Protein AF-A0A0W8F2H9-F1 (afdb_monomer)

Sequence (149 aa):
MCRDEVGSCIVLQNNLPIGIVTEEDINCKVVAKDRKPGEVLVKEVMSTPLITVRSDKTVRDAAHMMIRNRVRRLPVVDEENKVIGIVTVRDILTVSTEINELMNDLIEINRLEEVDVGLCNRCGQMSDDLRRLDNVMICPTCREEELLQ

Solvent-accessible surface area (backbone atoms only — not comparable to full-atom values): 8972 Å² total; per-residue (Å²): 79,81,92,74,72,37,70,59,48,78,38,66,56,96,90,38,75,48,21,37,40,36,59,64,33,47,47,66,64,25,57,74,62,75,46,60,72,93,79,57,58,64,86,80,49,34,49,68,77,56,67,68,41,57,72,90,58,52,72,67,55,51,50,52,50,23,60,77,69,74,43,64,60,34,40,25,18,51,97,86,65,46,78,78,48,71,48,40,54,69,60,51,53,75,75,32,74,81,54,38,74,78,42,45,80,76,48,55,88,72,54,68,68,70,62,40,72,46,62,16,75,80,82,64,46,79,34,77,52,19,36,76,53,101,90,40,41,35,28,64,73,65,52,57,61,62,79,78,1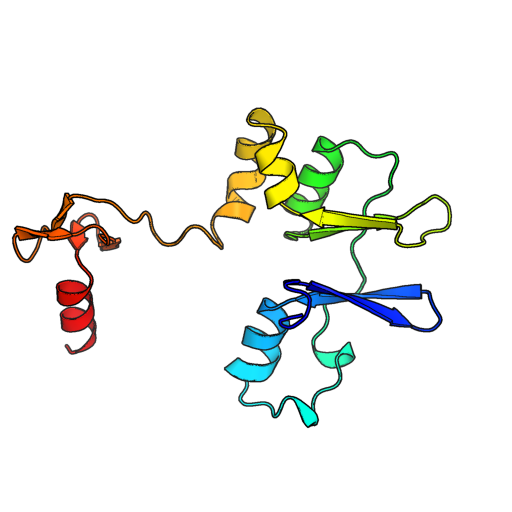13

Structure (mmCIF, N/CA/C/O backbone):
data_AF-A0A0W8F2H9-F1
#
_entry.id   AF-A0A0W8F2H9-F1
#
loop_
_atom_site.group_PDB
_atom_site.id
_atom_site.type_symbol
_atom_site.label_atom_id
_atom_site.label_alt_id
_atom_site.label_comp_id
_atom_site.label_asym_id
_atom_site.label_entity_id
_atom_site.label_seq_id
_atom_site.pdbx_PDB_ins_code
_atom_site.Cartn_x
_atom_site.Cartn_y
_atom_site.Cartn_z
_atom_site.occupancy
_atom_site.B_iso_or_equiv
_atom_site.auth_seq_id
_atom_site.auth_comp_id
_atom_site.auth_asym_id
_atom_site.auth_atom_id
_atom_site.pdbx_PDB_model_num
ATOM 1 N N . MET A 1 1 ? -7.048 3.537 -10.749 1.00 82.38 1 MET A N 1
ATOM 2 C CA . MET A 1 1 ? -5.710 4.095 -10.448 1.00 82.38 1 MET A CA 1
ATOM 3 C C . MET A 1 1 ? -5.504 5.390 -11.203 1.00 82.38 1 MET A C 1
ATOM 5 O O . MET A 1 1 ? -5.897 6.396 -10.646 1.00 82.38 1 MET A O 1
ATOM 9 N N . CYS A 1 2 ? -5.052 5.398 -12.465 1.00 85.75 2 CYS A N 1
ATOM 10 C CA . CYS A 1 2 ? -4.782 6.654 -13.189 1.00 85.75 2 CYS A CA 1
ATOM 11 C C . CYS A 1 2 ? -5.999 7.586 -13.314 1.00 85.75 2 CYS A C 1
ATOM 13 O O . CYS A 1 2 ? -5.866 8.779 -13.096 1.00 85.75 2 CYS A O 1
ATOM 15 N N . ARG A 1 3 ? -7.189 7.046 -13.622 1.00 91.69 3 ARG A N 1
ATOM 16 C CA . ARG A 1 3 ? -8.423 7.844 -13.759 1.00 91.69 3 ARG A CA 1
ATOM 17 C C . ARG A 1 3 ? -8.820 8.570 -12.472 1.00 91.69 3 ARG A C 1
ATOM 19 O O . ARG A 1 3 ? -9.312 9.686 -12.540 1.00 91.69 3 ARG A O 1
ATOM 26 N N . ASP A 1 4 ? -8.650 7.900 -11.341 1.00 91.25 4 ASP A N 1
ATOM 27 C CA . ASP A 1 4 ? -9.061 8.407 -10.029 1.00 91.25 4 ASP A CA 1
ATOM 28 C C . ASP A 1 4 ? -7.875 9.031 -9.277 1.00 91.25 4 ASP A C 1
ATOM 30 O O . ASP A 1 4 ? -7.991 9.324 -8.094 1.00 91.25 4 ASP A O 1
ATOM 34 N N . GLU A 1 5 ? -6.724 9.169 -9.947 1.00 89.56 5 GLU A N 1
ATOM 35 C CA . GLU A 1 5 ? -5.474 9.718 -9.406 1.00 89.56 5 GLU A CA 1
ATOM 36 C C . GLU A 1 5 ? -5.007 9.033 -8.104 1.00 89.56 5 GLU A C 1
ATOM 38 O O . GLU A 1 5 ? -4.407 9.642 -7.220 1.00 89.56 5 GLU A O 1
ATOM 43 N N . VAL A 1 6 ? -5.255 7.721 -7.989 1.00 90.25 6 VAL A N 1
ATOM 44 C CA . VAL A 1 6 ? -4.857 6.907 -6.828 1.00 90.25 6 VAL A CA 1
ATOM 45 C C . VAL A 1 6 ? -3.700 5.963 -7.151 1.00 90.25 6 VAL A C 1
ATOM 47 O O . VAL A 1 6 ? -3.782 5.155 -8.078 1.00 90.25 6 VAL A O 1
ATOM 50 N N . GLY A 1 7 ? -2.661 5.991 -6.308 1.00 88.88 7 GLY A N 1
ATOM 51 C CA . GLY A 1 7 ? -1.471 5.131 -6.429 1.00 88.88 7 GLY A CA 1
ATOM 52 C C . GLY A 1 7 ? -1.591 3.748 -5.770 1.00 88.88 7 GLY A C 1
ATOM 53 O O . GLY A 1 7 ? -0.619 2.989 -5.708 1.00 88.88 7 GLY A O 1
ATOM 54 N N . SER A 1 8 ? -2.763 3.412 -5.224 1.00 93.81 8 SER A N 1
ATOM 55 C CA . SER A 1 8 ? -3.061 2.089 -4.664 1.00 93.81 8 SER A CA 1
ATOM 56 C C . SER A 1 8 ? -4.551 1.764 -4.708 1.00 93.81 8 SER A C 1
ATOM 58 O O . SER A 1 8 ? -5.380 2.662 -4.582 1.00 93.81 8 SER A O 1
ATOM 60 N N . CYS A 1 9 ? -4.888 0.480 -4.801 1.00 95.31 9 CYS A N 1
ATOM 61 C CA . CYS A 1 9 ? -6.250 -0.032 -4.698 1.00 95.31 9 CYS A CA 1
ATOM 62 C C . CYS A 1 9 ? -6.286 -1.223 -3.739 1.00 95.31 9 CYS A C 1
ATOM 64 O O . CYS A 1 9 ? -5.483 -2.149 -3.848 1.00 95.31 9 CYS A O 1
ATOM 66 N N . ILE A 1 10 ? -7.238 -1.206 -2.811 1.00 95.81 10 ILE A N 1
ATOM 67 C CA . ILE A 1 10 ? -7.495 -2.332 -1.915 1.00 95.81 10 ILE A CA 1
ATOM 68 C C . ILE A 1 10 ? -8.324 -3.366 -2.675 1.00 95.81 10 ILE A C 1
ATOM 70 O O . ILE A 1 10 ? -9.297 -3.028 -3.346 1.00 95.81 10 ILE A O 1
ATOM 74 N N . VAL A 1 11 ? -7.922 -4.626 -2.576 1.00 95.88 11 VAL A N 1
ATOM 75 C CA . VAL A 1 11 ? -8.568 -5.754 -3.241 1.00 95.88 11 VAL A CA 1
ATOM 76 C C . VAL A 1 11 ? -9.497 -6.437 -2.250 1.00 95.88 11 VAL A C 1
ATOM 78 O O . VAL A 1 11 ? -9.069 -6.862 -1.174 1.00 95.88 11 VAL A O 1
ATOM 81 N N . LEU A 1 12 ? -10.769 -6.550 -2.629 1.00 93.50 12 LEU A N 1
ATOM 82 C CA . LEU A 1 12 ? -11.801 -7.215 -1.842 1.00 93.50 12 LEU A CA 1
ATOM 83 C C . LEU A 1 12 ? -12.178 -8.560 -2.472 1.00 93.50 12 LEU A C 1
ATOM 85 O O . LEU A 1 12 ? -12.245 -8.688 -3.694 1.00 93.50 12 LEU A O 1
ATOM 89 N N . GLN A 1 13 ? -12.506 -9.541 -1.639 1.00 92.38 13 GLN A N 1
ATOM 90 C CA . GLN A 1 13 ? -13.159 -10.783 -2.038 1.00 92.38 13 GLN A CA 1
ATOM 91 C C . GLN A 1 13 ? -14.331 -11.037 -1.097 1.00 92.38 13 GLN A C 1
ATOM 93 O O . GLN A 1 13 ? -14.149 -11.089 0.114 1.00 92.38 13 GLN A O 1
ATOM 98 N N . ASN A 1 14 ? -15.544 -11.178 -1.641 1.00 90.31 14 ASN A N 1
ATOM 99 C CA . ASN A 1 14 ? -16.774 -11.323 -0.849 1.00 90.31 14 ASN A CA 1
ATOM 100 C C . ASN A 1 14 ? -16.926 -10.222 0.226 1.00 90.31 14 ASN A C 1
ATOM 102 O O . ASN A 1 14 ? -17.251 -10.514 1.372 1.00 90.31 14 ASN A O 1
ATOM 106 N N . ASN A 1 15 ? -16.641 -8.964 -0.138 1.00 85.06 15 ASN A N 1
ATOM 107 C CA . ASN A 1 15 ? -16.583 -7.795 0.758 1.00 85.06 15 ASN A CA 1
ATOM 108 C C . ASN A 1 15 ? -15.521 -7.841 1.870 1.00 85.06 15 ASN A C 1
ATOM 110 O O . ASN A 1 15 ? -15.473 -6.929 2.691 1.00 85.06 15 ASN A O 1
ATOM 114 N N . LEU A 1 16 ? -14.638 -8.841 1.881 1.00 88.19 16 LEU A N 1
ATOM 115 C CA . LEU A 1 16 ? -13.515 -8.901 2.810 1.00 88.19 16 LEU A CA 1
ATOM 116 C C . LEU A 1 16 ? -12.248 -8.358 2.148 1.00 88.19 16 LEU A C 1
ATOM 118 O O . LEU A 1 16 ? -11.943 -8.742 1.015 1.00 88.19 16 LEU A O 1
ATOM 122 N N . PRO A 1 17 ? -11.492 -7.483 2.822 1.00 92.44 17 PRO A N 1
ATOM 123 C CA . PRO A 1 17 ? -10.248 -6.963 2.286 1.00 92.44 17 PRO A CA 1
ATOM 124 C C . PRO A 1 17 ? -9.147 -8.024 2.371 1.00 92.44 17 PRO A C 1
ATOM 126 O O . PRO A 1 17 ? -8.771 -8.462 3.455 1.00 92.44 17 PRO A O 1
ATOM 129 N N . ILE A 1 18 ? -8.637 -8.453 1.215 1.00 95.19 18 ILE A N 1
ATOM 130 C CA . ILE A 1 18 ? -7.670 -9.560 1.127 1.00 95.19 18 ILE A CA 1
ATOM 131 C C . ILE A 1 18 ? -6.265 -9.111 0.730 1.00 95.19 18 ILE A C 1
ATOM 133 O O . ILE A 1 18 ? -5.295 -9.807 1.015 1.00 95.19 18 ILE A O 1
ATOM 137 N N . GLY A 1 19 ? -6.133 -7.952 0.087 1.00 96.25 19 GLY A N 1
ATOM 138 C CA . GLY A 1 19 ? -4.839 -7.478 -0.380 1.00 96.25 19 GLY A CA 1
ATOM 139 C C . GLY A 1 19 ? -4.863 -6.040 -0.862 1.00 96.25 19 GLY A C 1
ATOM 140 O O . GLY A 1 19 ? -5.883 -5.354 -0.811 1.00 96.25 19 GLY A O 1
ATOM 141 N N . ILE A 1 20 ? -3.711 -5.578 -1.326 1.00 97.19 20 ILE A N 1
ATOM 142 C CA . ILE A 1 20 ? -3.536 -4.251 -1.912 1.00 97.19 20 ILE A CA 1
ATOM 143 C C . ILE A 1 20 ? -2.676 -4.369 -3.163 1.00 97.19 20 ILE A C 1
ATOM 145 O O . ILE A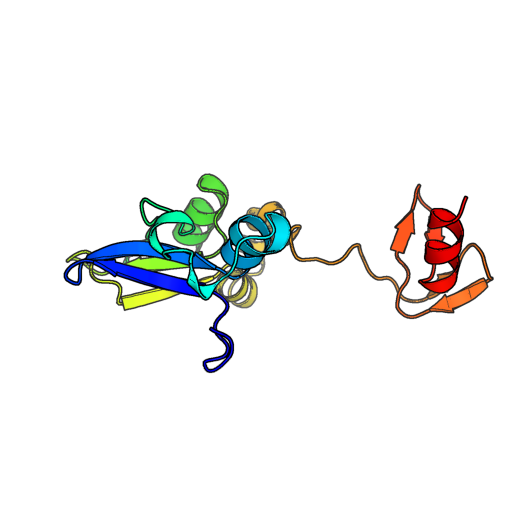 1 20 ? -1.700 -5.117 -3.186 1.00 97.19 20 ILE A O 1
ATOM 149 N N . VAL A 1 21 ? -3.050 -3.634 -4.203 1.00 96.50 21 VAL A N 1
ATOM 150 C CA . VAL A 1 21 ? -2.235 -3.438 -5.399 1.00 96.50 21 VAL A CA 1
ATOM 151 C C . VAL A 1 21 ? -1.808 -1.981 -5.464 1.00 96.50 21 VAL A C 1
ATOM 153 O O . VAL A 1 21 ? -2.572 -1.074 -5.133 1.00 96.50 21 VAL A O 1
ATOM 156 N N . THR A 1 22 ? -0.568 -1.752 -5.858 1.00 93.88 22 THR A N 1
ATOM 157 C CA . THR A 1 22 ? 0.062 -0.438 -5.942 1.00 93.88 22 THR A CA 1
ATOM 158 C C . THR A 1 22 ? 0.751 -0.288 -7.293 1.00 93.88 22 THR A C 1
ATOM 160 O O . THR A 1 22 ? 0.943 -1.270 -8.008 1.00 93.88 22 THR A O 1
ATOM 163 N N . GLU A 1 23 ? 1.140 0.931 -7.651 1.00 92.38 23 GLU A N 1
ATOM 164 C CA . GLU A 1 23 ? 1.924 1.180 -8.872 1.00 92.38 23 GLU A CA 1
ATOM 165 C C . GLU A 1 23 ? 3.202 0.325 -8.934 1.00 92.38 23 GLU A C 1
ATOM 167 O O . GLU A 1 23 ? 3.536 -0.207 -9.990 1.00 92.38 23 GLU A O 1
ATOM 172 N N . GLU A 1 24 ? 3.854 0.102 -7.789 1.00 88.31 24 GLU A N 1
ATOM 173 C CA . GLU A 1 24 ? 5.041 -0.753 -7.663 1.00 88.31 24 GLU A CA 1
ATOM 174 C C . GLU A 1 24 ? 4.761 -2.198 -8.094 1.00 88.31 24 GLU A C 1
ATOM 176 O O . GLU A 1 24 ? 5.571 -2.828 -8.769 1.00 88.31 24 GLU A O 1
ATOM 181 N N . ASP A 1 25 ? 3.585 -2.730 -7.753 1.00 93.31 25 ASP A N 1
ATOM 182 C CA . ASP A 1 25 ? 3.202 -4.083 -8.151 1.00 93.31 25 ASP A CA 1
ATOM 183 C C . ASP A 1 25 ? 3.035 -4.178 -9.672 1.00 93.31 25 ASP A C 1
ATOM 185 O O . ASP A 1 25 ? 3.442 -5.168 -10.279 1.00 93.31 25 ASP A O 1
ATOM 189 N N . ILE A 1 26 ? 2.483 -3.141 -10.305 1.00 93.44 26 ILE A N 1
ATOM 190 C CA . ILE A 1 26 ? 2.355 -3.086 -11.764 1.00 93.44 26 ILE A CA 1
ATOM 191 C C . ILE A 1 26 ? 3.739 -2.985 -12.412 1.00 93.44 26 ILE A C 1
ATOM 193 O O . ILE A 1 26 ? 4.064 -3.794 -13.284 1.00 93.44 26 ILE A O 1
ATOM 197 N N . ASN A 1 27 ? 4.584 -2.066 -11.946 1.00 91.31 27 ASN A N 1
ATOM 198 C CA . ASN A 1 27 ? 5.926 -1.869 -12.488 1.00 91.31 27 ASN A CA 1
ATOM 199 C C . ASN A 1 27 ? 6.786 -3.129 -12.343 1.00 91.31 27 ASN A C 1
ATOM 201 O O . ASN A 1 27 ? 7.304 -3.642 -13.332 1.00 91.31 27 ASN A O 1
ATOM 205 N N . CYS A 1 28 ? 6.886 -3.688 -11.139 1.00 89.75 28 CYS A N 1
ATOM 206 C CA . CYS A 1 28 ? 7.845 -4.751 -10.842 1.00 89.75 28 CYS A CA 1
ATOM 207 C C . CYS A 1 28 ? 7.320 -6.163 -11.130 1.00 89.75 28 CYS A C 1
ATOM 209 O O . CYS A 1 28 ? 8.109 -7.081 -11.368 1.00 89.75 28 CYS A O 1
ATOM 211 N N . LYS A 1 29 ? 5.998 -6.386 -11.108 1.00 91.75 29 LYS A N 1
ATOM 212 C CA . LYS A 1 29 ? 5.419 -7.733 -11.288 1.00 91.75 29 LYS A CA 1
ATOM 213 C C . LYS A 1 29 ? 4.705 -7.923 -12.621 1.00 91.75 29 LYS A C 1
ATOM 215 O O . LYS A 1 29 ? 4.424 -9.078 -12.956 1.00 91.75 29 LYS A O 1
ATOM 220 N N . VAL A 1 30 ? 4.430 -6.850 -13.367 1.00 94.31 30 VAL A N 1
ATOM 221 C CA . VAL A 1 30 ? 3.821 -6.909 -14.705 1.00 94.31 30 VAL A CA 1
ATOM 222 C C . VAL A 1 30 ? 4.798 -6.389 -15.755 1.00 94.31 30 VAL A C 1
ATOM 224 O O . VAL A 1 30 ? 5.293 -7.187 -16.547 1.00 94.31 30 VAL A O 1
ATOM 227 N N . VAL A 1 31 ? 5.130 -5.094 -15.716 1.00 94.00 31 VAL A N 1
ATOM 228 C CA . VAL A 1 31 ? 5.927 -4.422 -16.759 1.00 94.00 31 VAL A CA 1
ATOM 229 C C . VAL A 1 31 ? 7.350 -4.973 -16.823 1.00 94.00 31 VAL A C 1
ATOM 231 O O . VAL A 1 31 ? 7.768 -5.461 -17.866 1.00 94.00 31 VAL A O 1
ATOM 234 N N . ALA A 1 32 ? 8.071 -4.994 -15.700 1.00 94.56 32 ALA A N 1
ATOM 235 C CA . ALA A 1 32 ? 9.449 -5.488 -15.631 1.00 94.56 32 ALA A CA 1
ATOM 236 C C . ALA A 1 32 ? 9.593 -6.979 -15.985 1.00 94.56 32 ALA A C 1
ATOM 238 O O . ALA A 1 32 ? 10.697 -7.458 -16.230 1.00 94.56 32 ALA A O 1
ATOM 239 N N . LYS A 1 33 ? 8.484 -7.726 -15.993 1.00 93.06 33 LYS A N 1
ATOM 240 C CA . LYS A 1 33 ? 8.441 -9.148 -16.354 1.00 93.06 33 LYS A CA 1
ATOM 241 C C . LYS A 1 33 ? 7.893 -9.391 -17.761 1.00 93.06 33 LYS A C 1
ATOM 243 O O . LYS A 1 33 ? 7.612 -10.540 -18.085 1.00 93.06 33 LYS A O 1
ATOM 248 N N . ASP A 1 34 ? 7.689 -8.328 -18.541 1.00 93.62 34 ASP A N 1
ATOM 249 C CA . ASP A 1 34 ? 7.100 -8.356 -19.885 1.00 93.62 34 ASP A CA 1
ATOM 250 C C . ASP A 1 34 ? 5.776 -9.145 -19.951 1.00 93.62 34 ASP A C 1
ATOM 252 O O . ASP A 1 34 ? 5.470 -9.875 -20.894 1.00 93.62 34 ASP A O 1
ATOM 256 N N . ARG A 1 35 ? 4.967 -9.048 -18.887 1.00 95.62 35 ARG A N 1
ATOM 257 C CA . ARG A 1 35 ? 3.660 -9.710 -18.828 1.00 95.62 35 ARG A CA 1
ATOM 258 C C . ARG A 1 35 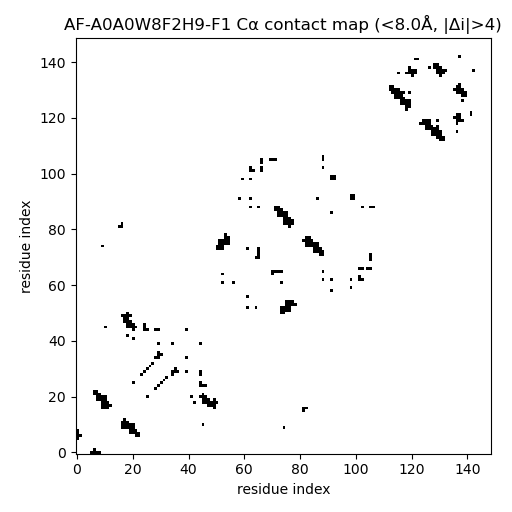? 2.609 -8.792 -19.429 1.00 95.62 35 ARG A C 1
ATOM 260 O O . ARG A 1 35 ? 2.533 -7.614 -19.090 1.00 95.62 35 ARG A O 1
ATOM 267 N N . LYS A 1 36 ? 1.718 -9.349 -20.248 1.00 95.56 36 LYS A N 1
ATOM 268 C CA . LYS A 1 36 ? 0.587 -8.599 -20.805 1.00 95.56 36 LYS A CA 1
ATOM 269 C C . LYS A 1 36 ? -0.424 -8.245 -19.709 1.00 95.56 36 LYS A C 1
ATOM 271 O O . LYS A 1 36 ? -1.002 -9.161 -19.126 1.00 95.56 36 LYS A O 1
ATOM 276 N N . PRO A 1 37 ? -0.737 -6.957 -19.474 1.00 91.94 37 PRO A N 1
ATOM 277 C CA . PRO A 1 37 ? -1.654 -6.558 -18.403 1.00 91.94 37 PRO A CA 1
ATOM 278 C C . PRO A 1 37 ? -3.044 -7.206 -18.483 1.00 91.94 37 PRO A C 1
ATOM 280 O O . PRO A 1 37 ? -3.631 -7.514 -17.452 1.00 91.94 37 PRO A O 1
ATOM 283 N N . GLY A 1 38 ? -3.556 -7.456 -19.695 1.00 94.25 38 GLY A N 1
ATOM 284 C CA . GLY A 1 38 ? -4.867 -8.087 -19.904 1.00 94.25 38 GLY A CA 1
ATOM 285 C C . GLY A 1 38 ? -4.932 -9.581 -19.567 1.00 94.25 38 GLY A C 1
ATOM 286 O O . GLY A 1 38 ? -6.026 -10.130 -19.482 1.00 94.25 38 GLY A O 1
ATOM 287 N N . GLU A 1 39 ? -3.788 -10.238 -19.370 1.00 95.62 39 GLU A N 1
ATOM 288 C CA . GLU A 1 39 ? -3.693 -11.676 -19.078 1.00 95.62 39 GLU A CA 1
ATOM 289 C C . GLU A 1 39 ? -3.297 -11.950 -17.614 1.00 95.62 39 GLU A C 1
ATOM 291 O O . GLU A 1 39 ? -3.235 -13.104 -17.196 1.00 95.62 39 GLU A O 1
ATOM 296 N N . VAL A 1 40 ? -3.033 -10.907 -16.818 1.00 96.31 40 VAL A N 1
ATOM 297 C CA . VAL A 1 40 ? -2.600 -11.029 -15.419 1.00 96.31 40 VAL A CA 1
ATOM 298 C C . VAL A 1 40 ? -3.761 -10.748 -14.475 1.00 96.31 40 VAL A C 1
ATOM 300 O O . VAL A 1 40 ? -4.360 -9.673 -14.509 1.00 96.31 40 VAL A O 1
ATOM 303 N N . LEU A 1 41 ? -4.052 -11.680 -13.568 1.00 96.12 41 LEU A N 1
ATOM 304 C CA . LEU A 1 41 ? -5.050 -11.447 -12.531 1.00 96.12 41 LEU A CA 1
ATOM 305 C C . LEU A 1 41 ? -4.448 -10.632 -11.383 1.00 96.12 41 LEU A C 1
ATOM 307 O O . LEU A 1 41 ? -3.342 -10.895 -10.915 1.00 96.12 41 LEU A O 1
ATOM 311 N N . VAL A 1 42 ? -5.231 -9.696 -10.838 1.00 95.75 42 VAL A N 1
ATOM 312 C CA . VAL A 1 42 ? -4.816 -8.847 -9.703 1.00 95.75 42 VAL A CA 1
ATOM 313 C C . VAL A 1 42 ? -4.338 -9.678 -8.508 1.00 95.75 42 VAL A C 1
ATOM 315 O O . VAL A 1 42 ? -3.339 -9.335 -7.879 1.00 95.75 42 VAL A O 1
ATOM 318 N N . LYS A 1 43 ? -4.991 -10.815 -8.234 1.00 95.44 43 LYS A N 1
ATOM 319 C CA . LYS A 1 43 ? -4.618 -11.725 -7.138 1.00 95.44 43 LYS A CA 1
ATOM 320 C C . LYS A 1 43 ? -3.192 -12.283 -7.242 1.00 95.44 43 LYS A C 1
ATOM 322 O O . LYS A 1 43 ? -2.657 -12.732 -6.238 1.00 95.44 43 LYS A O 1
ATOM 327 N N . GLU A 1 44 ? -2.603 -12.293 -8.438 1.00 95.06 44 GLU A N 1
ATOM 328 C CA . GLU A 1 44 ? -1.246 -12.797 -8.676 1.00 95.06 44 GLU A CA 1
ATOM 329 C C . GLU A 1 44 ? -0.169 -11.752 -8.381 1.00 95.06 44 GLU A C 1
ATOM 331 O O . GLU A 1 44 ? 0.996 -12.102 -8.197 1.00 95.06 44 GLU A O 1
ATOM 336 N N . VAL A 1 45 ? -0.537 -10.469 -8.390 1.00 95.81 45 VAL A N 1
ATOM 337 C CA . VAL A 1 45 ? 0.412 -9.359 -8.237 1.00 95.81 45 VAL A CA 1
ATOM 338 C C . VAL A 1 45 ? 0.194 -8.565 -6.958 1.00 95.81 45 VAL A C 1
ATOM 340 O O . VAL A 1 45 ? 1.150 -7.979 -6.461 1.00 95.81 45 VAL A O 1
ATOM 343 N N . MET A 1 46 ? -1.013 -8.572 -6.390 1.00 95.88 46 MET A N 1
ATOM 344 C CA . MET A 1 46 ? -1.304 -7.876 -5.139 1.00 95.88 46 MET A CA 1
ATOM 345 C C . MET A 1 46 ? -0.438 -8.392 -3.984 1.00 95.88 46 MET A C 1
ATOM 347 O O . MET A 1 46 ? -0.041 -9.558 -3.940 1.00 95.88 46 MET A O 1
ATOM 351 N N . SER A 1 47 ? -0.189 -7.525 -3.013 1.00 94.50 47 SER A N 1
ATOM 352 C CA . SER A 1 47 ? 0.389 -7.921 -1.733 1.00 94.50 47 SER A CA 1
ATOM 353 C C . SER A 1 47 ? -0.709 -8.463 -0.815 1.00 94.50 47 SER A C 1
ATOM 355 O O . SER A 1 47 ? -1.761 -7.840 -0.660 1.00 94.50 47 SER A O 1
ATOM 357 N N . THR A 1 48 ? -0.464 -9.636 -0.233 1.00 94.31 48 THR A N 1
ATOM 358 C CA . THR A 1 48 ? -1.381 -10.374 0.648 1.00 94.31 48 THR A CA 1
ATOM 359 C C . THR A 1 48 ? -0.567 -11.130 1.715 1.00 94.31 48 THR A C 1
ATOM 361 O O . THR A 1 48 ? 0.519 -11.613 1.385 1.00 94.31 48 THR A O 1
ATOM 364 N N . PRO A 1 49 ? -1.040 -11.258 2.971 1.00 92.88 49 PRO A N 1
ATOM 365 C CA . PRO A 1 49 ? -2.293 -10.712 3.503 1.00 92.88 49 PRO A CA 1
ATOM 366 C C . PRO A 1 49 ? -2.259 -9.185 3.636 1.00 92.88 49 PRO A C 1
ATOM 368 O O . PRO A 1 49 ? -1.190 -8.580 3.734 1.00 92.88 49 PRO A O 1
ATOM 371 N N . LEU A 1 50 ? -3.436 -8.553 3.627 1.00 94.75 50 LEU A N 1
ATOM 372 C CA . LEU A 1 50 ? -3.537 -7.109 3.819 1.00 94.75 50 LEU A CA 1
ATOM 373 C C . LEU A 1 50 ? -3.096 -6.715 5.233 1.00 94.75 50 LEU A C 1
ATOM 375 O O . LEU A 1 50 ? -3.654 -7.182 6.223 1.00 94.75 50 LEU A O 1
ATOM 379 N N . ILE A 1 51 ? -2.122 -5.813 5.317 1.00 95.19 51 ILE A N 1
ATOM 380 C CA . ILE A 1 51 ? -1.672 -5.229 6.581 1.00 95.19 51 ILE A CA 1
ATOM 381 C C . ILE A 1 51 ? -2.533 -4.003 6.865 1.00 95.19 51 ILE A C 1
ATOM 383 O O . ILE A 1 51 ? -2.530 -3.062 6.077 1.00 95.19 51 ILE A O 1
ATOM 387 N N . THR A 1 52 ? -3.260 -4.011 7.979 1.00 95.81 52 THR A N 1
ATOM 388 C CA . THR A 1 52 ? -4.218 -2.960 8.347 1.00 95.81 52 THR A CA 1
ATOM 389 C C . THR A 1 52 ? -3.893 -2.360 9.710 1.00 95.81 52 THR A C 1
ATOM 391 O O . THR A 1 52 ? -3.247 -2.998 10.539 1.00 95.81 52 THR A O 1
ATOM 394 N N . VAL A 1 53 ? -4.387 -1.152 9.970 1.00 96.81 53 VAL A N 1
ATOM 395 C CA . VAL A 1 53 ? -4.354 -0.508 11.291 1.00 96.81 53 VAL A CA 1
ATOM 396 C C . VAL A 1 53 ? -5.777 -0.243 11.773 1.00 96.81 53 VAL A C 1
ATOM 398 O O . VAL A 1 53 ? -6.669 0.023 10.974 1.00 96.81 53 VAL A O 1
ATOM 401 N N . ARG A 1 54 ? -6.010 -0.344 13.080 1.00 97.44 54 ARG A N 1
ATOM 402 C CA . ARG A 1 54 ? -7.316 -0.054 13.680 1.00 97.44 54 ARG A CA 1
ATOM 403 C C . ARG A 1 54 ? -7.536 1.456 13.794 1.00 97.44 54 ARG A C 1
ATOM 405 O O . ARG A 1 54 ? -6.588 2.192 14.060 1.00 97.44 54 ARG A O 1
ATOM 412 N N . SER A 1 55 ? -8.777 1.907 13.633 1.00 97.06 55 SER A N 1
ATOM 413 C CA . SER A 1 55 ? -9.145 3.331 13.700 1.00 97.06 55 SER A CA 1
ATOM 414 C C . SER A 1 55 ? -8.951 3.983 15.074 1.00 97.06 55 SER A C 1
ATOM 416 O O . SER A 1 55 ? -8.954 5.205 15.168 1.00 97.06 55 SER A O 1
ATOM 418 N N . ASP A 1 56 ? -8.784 3.189 16.132 1.00 96.50 56 ASP A N 1
ATOM 419 C CA . ASP A 1 56 ? -8.520 3.641 17.504 1.00 96.50 56 ASP A CA 1
ATOM 420 C C . ASP A 1 56 ? -7.022 3.847 17.805 1.00 96.50 56 ASP A C 1
ATOM 422 O O . ASP A 1 56 ? -6.659 4.244 18.914 1.00 96.50 56 ASP A O 1
ATOM 426 N N . LYS A 1 57 ? -6.133 3.564 16.842 1.00 96.69 57 LYS A N 1
ATOM 427 C CA 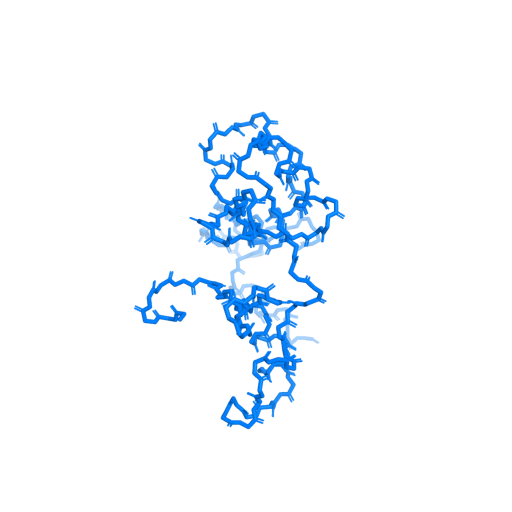. LYS A 1 57 ? -4.681 3.692 17.007 1.00 96.69 57 LYS A CA 1
ATOM 428 C C . LYS A 1 57 ? -4.182 5.093 16.712 1.00 96.69 57 LYS A C 1
ATOM 430 O O . LYS A 1 57 ? -4.740 5.831 15.904 1.00 96.69 57 LYS A O 1
ATOM 435 N N . THR A 1 58 ? -3.077 5.446 17.362 1.00 94.81 58 THR A N 1
ATOM 436 C CA . THR A 1 58 ? -2.444 6.747 17.162 1.00 94.81 58 THR A CA 1
ATOM 437 C C . THR A 1 58 ? -1.673 6.789 15.842 1.00 94.81 58 THR A C 1
ATOM 439 O O . THR A 1 58 ? -1.260 5.763 15.298 1.00 94.81 58 THR A O 1
ATOM 442 N N . VAL A 1 59 ? -1.392 7.998 15.351 1.00 93.50 59 VAL A N 1
ATOM 443 C CA . VAL A 1 59 ? -0.518 8.204 14.182 1.00 93.50 59 VAL A CA 1
ATOM 444 C C . VAL A 1 59 ? 0.873 7.595 14.410 1.00 93.50 59 VAL A C 1
ATOM 446 O O . VAL A 1 59 ? 1.454 7.018 13.493 1.00 93.50 59 VAL A O 1
ATOM 449 N N . ARG A 1 60 ? 1.387 7.656 15.647 1.00 92.50 60 ARG A N 1
ATOM 450 C CA . ARG A 1 60 ? 2.666 7.041 16.032 1.00 92.50 60 ARG A CA 1
ATOM 451 C C . ARG A 1 60 ? 2.622 5.517 15.906 1.00 92.50 60 ARG A C 1
ATOM 453 O O . ARG A 1 60 ? 3.564 4.927 15.381 1.00 92.50 60 ARG A O 1
ATOM 460 N N . ASP A 1 61 ? 1.529 4.884 16.329 1.00 94.00 61 ASP A N 1
ATOM 461 C CA . ASP A 1 61 ? 1.339 3.440 16.152 1.00 94.00 61 ASP A CA 1
ATOM 462 C C . ASP A 1 61 ? 1.305 3.069 14.666 1.00 94.00 61 ASP A C 1
ATOM 464 O O . ASP A 1 61 ? 1.971 2.121 14.250 1.00 94.00 61 ASP A O 1
ATOM 468 N N . ALA A 1 62 ? 0.579 3.843 13.850 1.00 94.75 62 ALA A N 1
ATOM 469 C CA . ALA A 1 62 ? 0.527 3.645 12.404 1.00 94.75 62 ALA A CA 1
ATOM 470 C C . ALA A 1 62 ? 1.921 3.777 11.764 1.00 94.75 62 ALA A C 1
ATOM 472 O O . ALA A 1 62 ? 2.314 2.913 10.981 1.00 94.75 62 ALA A O 1
ATOM 473 N N . ALA A 1 63 ? 2.705 4.791 12.145 1.00 92.88 63 ALA A N 1
ATOM 474 C CA . ALA A 1 63 ? 4.081 4.964 11.683 1.00 92.88 63 ALA A CA 1
ATOM 475 C C . ALA A 1 63 ? 4.968 3.766 12.059 1.00 92.88 63 ALA A C 1
ATOM 477 O O . ALA A 1 63 ? 5.650 3.202 11.203 1.00 92.88 63 ALA A O 1
ATOM 478 N N . HIS A 1 64 ? 4.906 3.300 13.311 1.00 92.06 64 HIS A N 1
ATOM 479 C CA . HIS A 1 64 ? 5.637 2.104 13.736 1.00 92.06 64 HIS A CA 1
ATOM 480 C C . HIS A 1 64 ? 5.206 0.849 12.973 1.00 92.06 64 HIS A C 1
ATOM 482 O O . HIS A 1 64 ? 6.057 0.040 12.600 1.00 92.06 64 HIS A O 1
ATOM 488 N N . MET A 1 65 ? 3.909 0.680 12.700 1.00 94.19 65 MET A N 1
ATOM 489 C CA . MET A 1 65 ? 3.415 -0.423 11.875 1.00 94.19 65 MET A CA 1
ATOM 490 C C . MET A 1 65 ? 3.930 -0.333 10.437 1.00 94.19 65 MET A C 1
ATOM 492 O O . MET A 1 65 ? 4.323 -1.362 9.885 1.00 94.19 65 MET A O 1
ATOM 496 N N . MET A 1 66 ? 3.976 0.864 9.847 1.00 93.25 66 MET A N 1
ATOM 497 C CA . MET A 1 66 ? 4.553 1.087 8.519 1.00 93.25 66 MET A CA 1
ATOM 498 C C . MET A 1 66 ? 6.027 0.682 8.480 1.00 93.25 66 MET A C 1
ATOM 500 O O . MET A 1 66 ? 6.417 -0.099 7.614 1.00 93.25 66 MET A O 1
ATOM 504 N N . ILE A 1 67 ? 6.827 1.139 9.448 1.00 89.81 67 ILE A N 1
ATOM 505 C CA . ILE A 1 67 ? 8.270 0.852 9.526 1.00 89.81 67 ILE A CA 1
ATOM 506 C C . ILE A 1 67 ? 8.502 -0.646 9.712 1.00 89.81 67 ILE A C 1
ATOM 508 O O . ILE A 1 67 ? 9.209 -1.279 8.929 1.00 89.81 67 ILE A O 1
ATOM 512 N N . ARG A 1 68 ? 7.844 -1.238 10.716 1.00 90.81 68 ARG A N 1
ATOM 513 C CA . ARG A 1 68 ? 8.007 -2.652 11.067 1.00 90.81 68 ARG A CA 1
ATOM 514 C C . ARG A 1 68 ? 7.670 -3.578 9.904 1.00 90.81 68 ARG A C 1
ATOM 516 O O . ARG A 1 68 ? 8.355 -4.576 9.705 1.00 90.81 68 ARG A O 1
ATOM 523 N N . ASN A 1 69 ? 6.612 -3.261 9.162 1.00 90.81 69 ASN A N 1
ATOM 524 C CA . ASN A 1 69 ? 6.157 -4.081 8.043 1.00 90.81 69 ASN A CA 1
ATOM 525 C C . ASN A 1 69 ? 6.735 -3.638 6.692 1.00 90.81 69 ASN A C 1
ATOM 527 O O . ASN A 1 69 ? 6.426 -4.256 5.678 1.00 90.81 69 ASN A O 1
ATOM 531 N N . ARG A 1 70 ? 7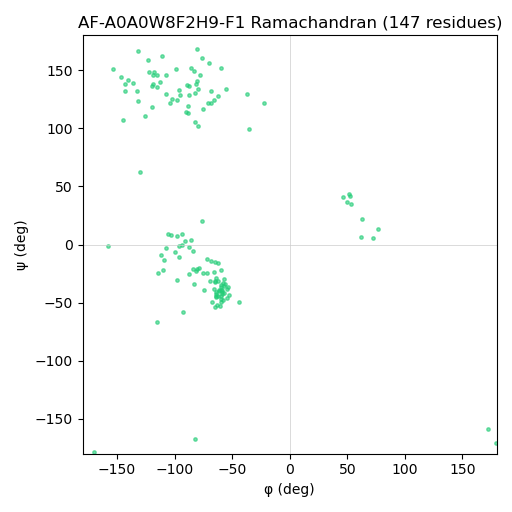.562 -2.584 6.667 1.00 89.31 70 ARG A N 1
ATOM 532 C CA . ARG A 1 70 ? 8.118 -1.974 5.450 1.00 89.31 70 ARG A CA 1
ATOM 533 C C . ARG A 1 70 ? 7.045 -1.613 4.416 1.00 89.31 70 ARG A C 1
ATOM 535 O O . ARG A 1 70 ? 7.218 -1.826 3.219 1.00 89.31 70 ARG A O 1
ATOM 542 N N . VAL A 1 71 ? 5.926 -1.059 4.882 1.00 91.31 71 VAL A N 1
ATOM 543 C CA . VAL A 1 71 ? 4.809 -0.628 4.029 1.00 91.31 71 VAL A CA 1
ATOM 544 C C . VAL A 1 71 ? 4.617 0.877 4.097 1.00 91.31 71 VAL A C 1
ATOM 546 O O . VAL A 1 71 ? 4.795 1.499 5.135 1.00 91.31 71 VAL A O 1
ATOM 549 N N . ARG A 1 72 ? 4.211 1.470 2.973 1.00 91.31 72 ARG A N 1
ATOM 550 C CA . ARG A 1 72 ? 4.028 2.927 2.839 1.00 91.31 72 ARG A CA 1
ATOM 551 C C . ARG A 1 72 ? 2.580 3.394 2.965 1.00 91.31 72 ARG A C 1
ATOM 553 O O . ARG A 1 72 ? 2.291 4.587 2.891 1.00 91.31 72 ARG A O 1
ATOM 560 N N . ARG A 1 73 ? 1.659 2.442 3.045 1.00 93.38 73 ARG A N 1
ATOM 561 C CA . ARG A 1 73 ? 0.217 2.663 3.046 1.00 93.38 73 ARG A CA 1
ATOM 562 C C . ARG A 1 73 ? -0.394 1.644 3.995 1.00 93.38 73 ARG A C 1
ATOM 564 O O . ARG A 1 73 ? -0.056 0.465 3.907 1.00 93.38 73 ARG A O 1
ATOM 571 N N . LEU A 1 74 ? -1.266 2.099 4.882 1.00 95.94 74 LEU A N 1
ATOM 572 C CA . LEU A 1 74 ? -2.002 1.265 5.819 1.00 95.94 74 LEU A CA 1
ATOM 573 C C . LEU A 1 74 ? -3.493 1.550 5.655 1.00 95.94 74 LEU A C 1
ATOM 575 O O . LEU A 1 74 ? -3.957 2.632 6.014 1.00 95.94 74 LEU A O 1
ATOM 579 N N . PRO A 1 75 ? -4.264 0.599 5.116 1.00 96.62 75 PRO A N 1
ATOM 580 C CA . PRO A 1 75 ? -5.709 0.621 5.246 1.00 96.62 75 PRO A CA 1
ATOM 581 C C . PRO A 1 75 ? -6.122 0.684 6.716 1.00 96.62 75 PRO A C 1
ATOM 583 O O . PRO A 1 75 ? -5.602 -0.057 7.556 1.00 96.62 75 PRO A O 1
ATOM 586 N N . VAL A 1 76 ? -7.066 1.572 7.006 1.00 97.12 76 VAL A N 1
ATOM 587 C CA . VAL A 1 76 ? -7.652 1.758 8.330 1.00 97.12 76 VAL A CA 1
ATOM 588 C C . VAL A 1 76 ? -8.937 0.950 8.399 1.00 97.12 76 VAL A C 1
ATOM 590 O O . VAL A 1 76 ? -9.792 1.074 7.517 1.00 97.12 76 VAL A O 1
ATOM 593 N N . VAL A 1 77 ? -9.068 0.128 9.436 1.00 95.81 77 VAL A N 1
ATOM 594 C CA . VAL A 1 77 ? -10.239 -0.720 9.665 1.00 95.81 77 VAL A CA 1
ATOM 595 C C . VAL A 1 77 ? -10.956 -0.374 10.964 1.00 95.81 77 VAL A C 1
ATOM 597 O O . VAL A 1 77 ? -10.329 0.051 11.938 1.00 95.81 77 VAL A O 1
ATOM 600 N N . ASP A 1 78 ? -12.270 -0.572 10.964 1.00 95.69 78 ASP A N 1
ATOM 601 C CA . ASP A 1 78 ? -13.138 -0.395 12.128 1.00 95.69 78 ASP A CA 1
ATOM 602 C C . ASP A 1 78 ? -13.139 -1.618 13.068 1.00 95.69 78 ASP A C 1
ATOM 604 O O . ASP A 1 78 ? -12.296 -2.523 12.978 1.00 95.69 78 ASP A O 1
ATOM 608 N N . GLU A 1 79 ? -14.102 -1.640 13.996 1.00 94.75 79 GLU A N 1
ATOM 609 C CA . GLU A 1 79 ? -14.284 -2.730 14.951 1.00 94.75 79 GLU A CA 1
ATOM 610 C C . GLU A 1 79 ? -14.600 -4.082 14.303 1.00 94.75 79 GLU A C 1
ATOM 612 O O . GLU A 1 79 ? -14.143 -5.112 14.803 1.00 94.75 79 GLU A O 1
ATOM 617 N N . GLU A 1 80 ? -15.281 -4.060 13.157 1.00 92.06 80 GLU A N 1
ATOM 618 C CA . GLU A 1 80 ? -15.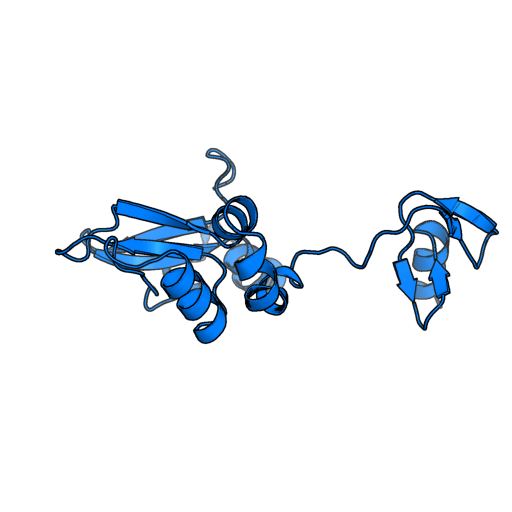751 -5.213 12.387 1.00 92.06 80 GLU A CA 1
ATOM 619 C C . GLU A 1 80 ? -14.762 -5.647 11.285 1.00 92.06 80 GLU A C 1
ATOM 621 O O . GLU A 1 80 ? -15.085 -6.509 10.467 1.00 92.06 80 GLU A O 1
ATOM 626 N N . ASN A 1 81 ? -13.546 -5.083 11.257 1.00 88.88 81 ASN A N 1
ATOM 627 C CA . ASN A 1 81 ? -12.529 -5.269 10.209 1.00 88.88 81 ASN A CA 1
ATOM 628 C C . ASN A 1 81 ? -12.950 -4.780 8.811 1.00 88.88 81 ASN A C 1
ATOM 630 O O . ASN A 1 81 ? -12.379 -5.204 7.800 1.00 88.88 81 ASN A O 1
ATOM 634 N N . LYS A 1 82 ? -13.919 -3.866 8.723 1.00 91.88 82 LYS A N 1
ATOM 635 C CA . LYS A 1 82 ? -14.248 -3.198 7.462 1.00 91.88 82 LYS A CA 1
ATOM 636 C C . LYS A 1 82 ? -13.273 -2.061 7.226 1.00 91.88 82 LYS A C 1
ATOM 638 O O . LYS A 1 82 ? -12.950 -1.306 8.138 1.00 91.88 82 LYS A O 1
ATOM 643 N N . VAL A 1 83 ? -12.814 -1.921 5.985 1.00 95.00 83 VAL A N 1
ATOM 644 C CA . VAL A 1 83 ? -11.969 -0.788 5.595 1.00 95.00 83 VAL A CA 1
ATOM 645 C C . VAL A 1 83 ? -12.816 0.476 5.569 1.00 95.00 83 VAL A C 1
ATOM 647 O O . VAL A 1 83 ? -13.780 0.562 4.811 1.00 95.00 83 VAL A O 1
ATOM 650 N N . ILE A 1 84 ? -12.409 1.461 6.362 1.00 95.75 84 ILE A N 1
ATOM 651 C CA . ILE A 1 84 ? -13.051 2.778 6.453 1.00 95.75 84 ILE A CA 1
ATOM 652 C C . ILE A 1 84 ? -12.176 3.899 5.883 1.00 95.75 84 ILE A C 1
ATOM 654 O O . ILE A 1 84 ? -12.638 5.024 5.723 1.00 95.75 84 ILE A O 1
ATOM 658 N N . GLY A 1 85 ? -10.917 3.605 5.555 1.00 94.62 85 GLY A N 1
ATOM 659 C CA . GLY A 1 85 ? -10.005 4.571 4.959 1.00 94.62 85 GLY A CA 1
ATOM 660 C C . GLY A 1 85 ? -8.619 3.999 4.695 1.00 94.62 85 GLY A C 1
ATOM 661 O O . GLY A 1 85 ? -8.379 2.797 4.819 1.00 94.62 85 GLY A O 1
ATOM 662 N N . ILE A 1 86 ? -7.691 4.878 4.337 1.00 95.50 86 ILE A N 1
ATOM 663 C CA . ILE A 1 86 ? -6.279 4.559 4.140 1.00 95.50 86 ILE A CA 1
ATOM 664 C C . ILE A 1 86 ? -5.440 5.729 4.645 1.00 95.50 86 ILE A C 1
ATOM 666 O O . ILE A 1 86 ? -5.792 6.881 4.414 1.00 95.50 86 ILE A O 1
ATOM 670 N N . VAL A 1 87 ? -4.344 5.426 5.335 1.00 94.94 87 VAL A N 1
ATOM 671 C CA . VAL A 1 87 ? -3.323 6.404 5.711 1.00 94.94 87 VAL A CA 1
ATOM 672 C C . VAL A 1 87 ? -2.022 6.056 5.003 1.00 94.94 87 VAL A C 1
ATOM 674 O O . VAL A 1 87 ? -1.624 4.890 4.921 1.00 94.94 87 VAL A O 1
ATOM 677 N N . THR A 1 88 ? -1.356 7.060 4.455 1.00 92.50 88 THR A N 1
ATOM 678 C CA . THR A 1 88 ? -0.079 6.924 3.759 1.00 92.50 88 THR A CA 1
ATOM 679 C C . THR A 1 88 ? 1.043 7.566 4.558 1.00 92.50 88 THR A C 1
ATOM 681 O O . THR A 1 88 ? 0.812 8.410 5.421 1.00 92.50 88 THR A O 1
ATOM 684 N N . VAL A 1 89 ? 2.287 7.201 4.242 1.00 89.94 89 VAL A N 1
ATOM 685 C CA . VAL A 1 89 ? 3.465 7.882 4.798 1.00 89.94 89 VAL A CA 1
ATOM 686 C C . VAL A 1 89 ? 3.357 9.392 4.576 1.00 89.94 89 VAL A C 1
ATOM 688 O O . VAL A 1 89 ? 3.582 10.146 5.511 1.00 89.94 89 VAL A O 1
ATOM 691 N N . ARG A 1 90 ? 2.935 9.846 3.385 1.00 87.25 90 ARG A N 1
ATOM 692 C CA . ARG A 1 90 ? 2.804 11.281 3.070 1.00 87.25 90 ARG A CA 1
ATOM 693 C C . ARG A 1 90 ? 1.838 12.004 4.013 1.00 87.25 90 ARG A C 1
ATOM 695 O O . ARG A 1 90 ? 2.140 13.121 4.431 1.00 87.25 90 ARG A 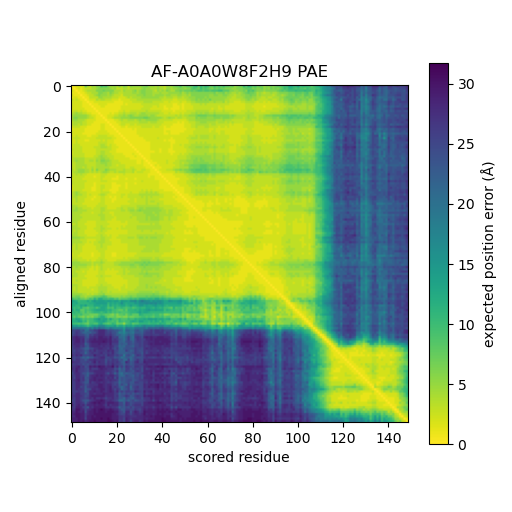O 1
ATOM 702 N N . ASP A 1 91 ? 0.735 11.359 4.387 1.00 90.00 91 ASP A N 1
ATOM 703 C CA . ASP A 1 91 ? -0.228 11.934 5.332 1.00 90.00 91 ASP A CA 1
ATOM 704 C C . ASP A 1 91 ? 0.418 12.127 6.707 1.00 90.00 91 ASP A C 1
ATOM 706 O O . ASP A 1 91 ? 0.300 13.192 7.307 1.00 90.00 91 ASP A O 1
ATOM 710 N N . ILE A 1 92 ? 1.176 11.128 7.177 1.00 89.75 92 ILE A N 1
ATOM 711 C CA . ILE A 1 92 ? 1.870 11.186 8.470 1.00 89.75 92 ILE A CA 1
ATOM 712 C C . ILE A 1 92 ? 2.933 12.290 8.477 1.00 89.75 92 ILE A C 1
ATOM 714 O O . ILE A 1 92 ? 2.988 13.077 9.425 1.00 89.75 92 ILE A O 1
ATOM 718 N N . LEU A 1 93 ? 3.729 12.391 7.407 1.00 84.69 93 LEU A N 1
ATOM 719 C CA . LEU A 1 93 ? 4.810 13.378 7.320 1.00 84.69 93 LEU A CA 1
ATOM 720 C C . LEU A 1 93 ? 4.316 14.826 7.331 1.00 84.69 93 LEU A C 1
ATOM 722 O O . LEU A 1 93 ? 5.026 15.726 7.775 1.00 84.69 93 LEU A O 1
ATOM 726 N N . THR A 1 94 ? 3.103 15.047 6.827 1.00 83.25 94 THR A N 1
ATOM 727 C CA . THR A 1 94 ? 2.486 16.378 6.773 1.00 83.25 94 THR A CA 1
ATOM 728 C C . THR A 1 94 ? 1.990 16.830 8.150 1.00 83.25 94 THR A C 1
ATOM 730 O O . THR A 1 94 ? 1.869 18.025 8.405 1.00 83.25 94 THR A O 1
ATOM 733 N N . VAL A 1 95 ? 1.707 15.886 9.053 1.00 81.75 95 VAL A N 1
ATOM 734 C CA . VAL A 1 95 ? 1.052 16.157 10.340 1.00 81.75 95 VAL A CA 1
ATOM 735 C C . VAL A 1 95 ? 2.050 16.267 11.495 1.00 81.75 95 VAL A C 1
ATOM 737 O O . VAL A 1 95 ? 1.781 16.990 12.453 1.00 81.75 95 VAL A O 1
ATOM 740 N N . SER A 1 96 ? 3.190 15.568 11.449 1.00 77.44 96 SER A N 1
ATOM 741 C CA . SER A 1 96 ? 4.127 15.532 12.580 1.00 77.44 96 SER A CA 1
ATOM 742 C C . SER A 1 96 ? 5.591 15.469 12.155 1.00 77.44 96 SER A C 1
ATOM 744 O O . SER A 1 96 ? 6.100 14.413 11.790 1.00 77.44 96 SER A O 1
ATOM 746 N N . THR A 1 97 ? 6.303 16.585 12.325 1.00 74.44 97 THR A N 1
ATOM 747 C CA . THR A 1 97 ? 7.752 16.669 12.089 1.00 74.44 97 THR A CA 1
ATOM 748 C C . THR A 1 97 ? 8.548 15.703 12.969 1.00 74.44 97 THR A C 1
ATOM 750 O O . THR A 1 97 ? 9.529 15.130 12.514 1.00 74.44 97 THR A O 1
ATOM 753 N N . GLU A 1 98 ? 8.102 15.469 14.207 1.00 78.62 98 GLU A N 1
ATOM 754 C CA . GLU A 1 98 ? 8.759 14.552 15.151 1.00 78.62 98 GLU A CA 1
ATOM 755 C C . GLU A 1 98 ? 8.728 13.092 14.676 1.00 78.62 98 GLU A C 1
ATOM 757 O O . GLU A 1 98 ? 9.631 12.315 14.975 1.00 78.62 98 GLU A O 1
ATOM 762 N N . ILE A 1 99 ? 7.684 12.692 13.943 1.00 80.81 99 ILE A N 1
ATOM 763 C CA . ILE A 1 99 ? 7.557 11.324 13.426 1.00 80.81 99 ILE A CA 1
ATOM 764 C C . ILE A 1 99 ? 8.395 11.139 12.151 1.00 80.81 99 ILE A C 1
ATOM 766 O O . ILE A 1 99 ? 8.782 10.011 11.842 1.00 80.81 99 ILE A O 1
ATOM 770 N N . ASN A 1 100 ? 8.746 12.221 11.448 1.00 77.69 100 ASN A N 1
ATOM 771 C CA . ASN A 1 100 ? 9.515 12.154 10.202 1.00 77.69 100 ASN A CA 1
ATOM 772 C C . ASN A 1 100 ? 10.851 11.436 10.390 1.00 77.69 100 ASN A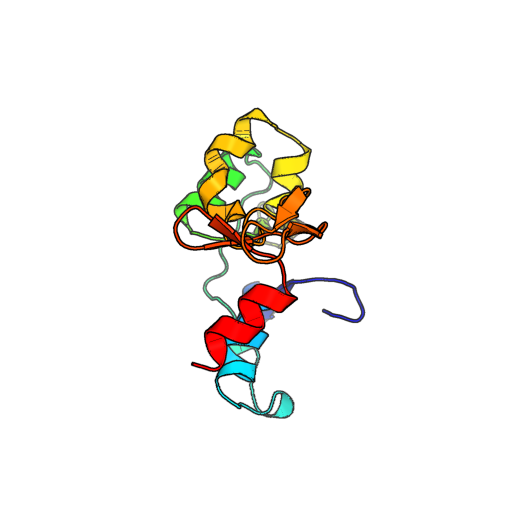 C 1
ATOM 774 O O . ASN A 1 100 ? 11.197 10.591 9.569 1.00 77.69 100 ASN A O 1
ATOM 778 N N . GLU A 1 101 ? 11.546 11.700 11.500 1.00 78.12 101 GLU A N 1
ATOM 779 C CA . GLU A 1 101 ? 12.826 11.055 11.812 1.00 78.12 101 GLU A CA 1
ATOM 780 C C . GLU A 1 101 ? 12.705 9.531 11.910 1.00 78.12 101 GLU A C 1
ATOM 782 O O . GLU A 1 101 ? 13.580 8.805 11.443 1.00 78.12 101 GLU A O 1
ATOM 787 N N . LEU A 1 102 ? 11.589 9.032 12.453 1.00 80.31 102 LEU A N 1
ATOM 788 C CA . LEU A 1 102 ? 11.327 7.595 12.556 1.00 80.31 102 LEU A CA 1
ATOM 789 C C . LEU A 1 102 ? 11.073 6.962 11.187 1.00 80.31 102 LEU A C 1
ATOM 791 O O . LEU A 1 102 ? 11.343 5.781 10.990 1.00 80.31 102 LEU A O 1
ATOM 795 N N . MET A 1 103 ? 10.500 7.726 10.259 1.00 80.25 103 MET A N 1
ATOM 796 C CA . MET A 1 103 ? 10.036 7.217 8.973 1.00 80.25 103 MET A CA 1
ATOM 797 C C . MET A 1 103 ? 11.049 7.399 7.843 1.00 80.25 103 MET A C 1
ATOM 799 O O . MET A 1 103 ? 10.752 6.948 6.739 1.00 80.25 103 MET A O 1
ATOM 803 N N . ASN A 1 104 ? 12.216 8.006 8.095 1.00 75.00 104 ASN A N 1
ATOM 804 C CA . ASN A 1 104 ? 13.235 8.330 7.088 1.00 75.00 104 ASN A CA 1
ATOM 805 C C . ASN A 1 104 ? 13.505 7.182 6.098 1.00 75.00 104 ASN A C 1
ATOM 807 O O . ASN A 1 104 ? 13.359 7.384 4.892 1.00 75.00 104 ASN A O 1
ATOM 811 N N . ASP A 1 105 ? 13.734 5.963 6.587 1.00 70.06 105 ASP A N 1
ATOM 812 C CA . ASP A 1 105 ? 13.998 4.777 5.755 1.00 70.06 105 ASP A CA 1
ATOM 813 C C . ASP A 1 105 ? 12.863 4.460 4.759 1.00 70.06 105 ASP A C 1
ATOM 815 O O . ASP A 1 105 ? 13.086 3.973 3.650 1.00 70.06 105 ASP A O 1
ATOM 819 N N . LEU A 1 106 ? 11.607 4.743 5.125 1.00 72.88 106 LEU A N 1
ATOM 820 C CA . LEU A 1 106 ? 10.459 4.561 4.231 1.00 72.88 106 LEU A CA 1
ATOM 821 C C . LEU A 1 106 ? 10.323 5.692 3.213 1.00 72.88 106 LEU A C 1
ATOM 823 O O . LEU A 1 106 ? 9.636 5.511 2.203 1.00 72.88 106 LEU A O 1
ATOM 827 N N . ILE A 1 107 ? 10.927 6.850 3.472 1.00 67.06 107 ILE A N 1
ATOM 828 C CA . ILE A 1 107 ? 10.899 8.037 2.610 1.00 67.06 107 ILE A CA 1
ATOM 829 C C . ILE A 1 107 ? 11.964 7.924 1.518 1.00 67.06 107 ILE A C 1
ATOM 831 O O . ILE A 1 107 ? 11.702 8.334 0.387 1.00 67.06 107 ILE A O 1
ATOM 835 N N . GLU A 1 108 ? 13.111 7.310 1.817 1.00 62.91 108 GLU A N 1
ATOM 836 C CA . GLU A 1 108 ? 14.248 7.204 0.891 1.00 62.91 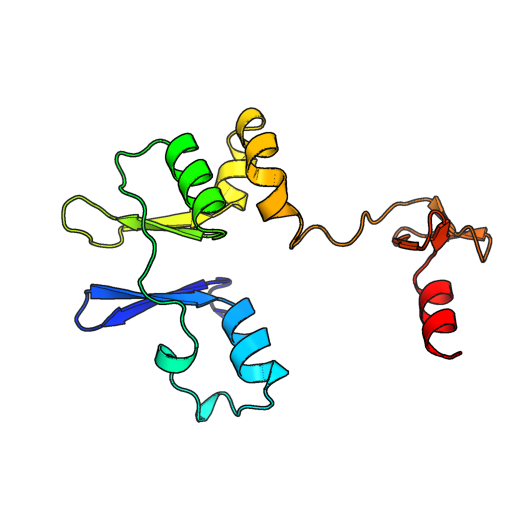108 GLU A CA 1
ATOM 837 C C . GLU A 1 108 ? 13.902 6.523 -0.443 1.00 62.91 108 GLU A C 1
ATOM 839 O O . GLU A 1 108 ? 14.397 6.942 -1.479 1.00 62.91 108 GLU A O 1
ATOM 844 N N . ILE A 1 109 ? 12.933 5.600 -0.500 1.00 51.66 109 ILE A N 1
ATOM 845 C CA . ILE A 1 109 ? 12.523 4.929 -1.761 1.00 51.66 109 ILE A CA 1
ATOM 846 C C . ILE A 1 109 ? 11.649 5.853 -2.667 1.00 51.66 109 ILE A C 1
ATOM 848 O O . ILE A 1 109 ? 10.775 5.390 -3.390 1.00 51.66 109 ILE A O 1
ATOM 852 N N . ASN A 1 110 ? 11.686 7.177 -2.485 1.00 47.19 110 ASN A N 1
ATOM 853 C CA . ASN A 1 110 ? 10.988 8.179 -3.321 1.00 47.19 110 ASN A CA 1
ATOM 854 C C . ASN A 1 110 ? 11.591 9.592 -3.243 1.00 47.19 110 ASN A C 1
ATOM 856 O O . ASN A 1 110 ? 11.103 10.495 -3.925 1.00 47.19 110 ASN A O 1
ATOM 860 N N . ARG A 1 111 ? 12.634 9.813 -2.436 1.00 43.72 111 ARG A N 1
ATOM 861 C CA . ARG A 1 111 ? 13.492 10.972 -2.648 1.00 43.72 111 ARG A CA 1
ATOM 862 C C . ARG A 1 111 ? 14.418 10.571 -3.789 1.00 43.72 111 ARG A C 1
ATOM 864 O O . ARG A 1 111 ? 15.322 9.768 -3.593 1.00 43.72 111 ARG A O 1
ATOM 871 N N . LEU A 1 112 ? 14.116 11.060 -4.993 1.00 44.00 112 LEU A N 1
ATOM 872 C CA . LEU A 1 112 ? 15.120 11.210 -6.044 1.00 44.00 112 LEU A CA 1
ATOM 873 C C . LEU A 1 112 ? 16.422 11.640 -5.358 1.00 44.00 112 LEU A C 1
ATOM 875 O O . LEU A 1 112 ? 16.364 12.530 -4.504 1.00 44.00 112 LEU A O 1
ATOM 879 N N . GLU A 1 113 ? 17.517 10.939 -5.663 1.00 47.88 113 GLU A N 1
ATOM 880 C CA . GLU A 1 113 ? 18.900 11.331 -5.356 1.00 47.88 113 GLU A CA 1
ATOM 881 C C . GLU A 1 113 ? 18.974 12.839 -5.148 1.00 47.88 113 GLU A C 1
ATOM 883 O O . GLU A 1 113 ? 18.521 13.533 -6.051 1.00 47.88 113 GLU A O 1
ATOM 888 N N . GLU A 1 114 ? 19.433 13.317 -3.980 1.00 50.91 114 GLU A N 1
ATOM 889 C CA . GLU A 1 114 ? 19.450 14.744 -3.615 1.00 50.91 114 GLU A CA 1
ATOM 890 C C . GLU A 1 114 ? 19.741 15.612 -4.839 1.00 50.91 114 GLU A C 1
ATOM 892 O O . GLU A 1 114 ? 20.882 15.700 -5.294 1.00 50.91 114 GLU A O 1
ATOM 897 N N . VAL A 1 115 ? 18.673 16.165 -5.419 1.00 54.94 115 VAL A N 1
ATOM 898 C CA . VAL A 1 115 ? 18.791 16.976 -6.616 1.00 54.94 115 VAL A CA 1
ATOM 899 C C . VAL A 1 115 ? 19.189 18.345 -6.116 1.00 54.94 115 VAL A C 1
ATOM 901 O O . VAL A 1 115 ? 18.387 19.036 -5.486 1.00 54.94 115 VAL A O 1
ATOM 904 N N . ASP A 1 116 ? 20.452 18.683 -6.310 1.00 67.31 116 ASP A N 1
ATOM 905 C CA . ASP A 1 116 ? 21.012 19.937 -5.826 1.00 67.31 116 ASP A CA 1
ATOM 906 C C . ASP A 1 116 ? 21.059 20.962 -6.963 1.00 67.31 116 ASP A C 1
ATOM 908 O O . ASP A 1 116 ? 21.190 20.606 -8.140 1.00 67.31 116 ASP A O 1
ATOM 912 N N . VAL A 1 117 ? 20.955 22.245 -6.618 1.00 79.12 117 VAL A N 1
ATOM 913 C CA . VAL A 1 117 ? 21.038 23.342 -7.591 1.00 79.12 117 VAL A CA 1
ATOM 914 C C . VAL A 1 117 ? 22.403 23.991 -7.470 1.00 79.12 117 VAL A C 1
ATOM 916 O O . VAL A 1 117 ? 22.772 24.507 -6.416 1.00 79.12 117 VAL A O 1
ATOM 919 N N . GLY A 1 118 ? 23.160 24.017 -8.559 1.00 86.25 118 GLY A N 1
ATOM 920 C CA . GLY A 1 118 ? 24.488 24.611 -8.529 1.00 86.25 118 GLY A CA 1
ATOM 921 C C . GLY A 1 118 ? 25.286 24.386 -9.796 1.00 86.25 118 GLY A C 1
ATOM 922 O O . GLY A 1 118 ? 24.745 24.114 -10.866 1.00 86.25 118 GLY A O 1
ATOM 923 N N . LEU A 1 119 ? 26.604 24.500 -9.671 1.00 87.38 119 LEU A N 1
ATOM 924 C CA . LEU A 1 119 ? 27.522 24.267 -10.778 1.00 87.38 119 LEU A CA 1
ATOM 925 C C . LEU A 1 119 ? 27.886 22.787 -10.860 1.00 87.38 119 LEU A C 1
ATOM 927 O O . LEU A 1 119 ? 28.353 22.198 -9.886 1.00 87.38 119 LEU A O 1
ATOM 931 N N . CYS A 1 120 ? 27.741 22.208 -12.048 1.00 91.69 120 CYS A N 1
ATOM 932 C CA . CYS A 1 120 ? 28.258 20.880 -12.327 1.00 91.69 120 CYS A CA 1
ATOM 933 C C . CYS A 1 120 ? 29.782 20.871 -12.189 1.00 91.69 120 CYS A C 1
ATOM 935 O O . CYS A 1 120 ? 30.480 21.645 -12.841 1.00 91.69 120 CYS A O 1
ATOM 937 N N . ASN A 1 121 ? 30.318 19.937 -11.410 1.00 91.69 121 ASN A N 1
ATOM 938 C CA . ASN A 1 121 ? 31.759 19.796 -11.224 1.00 91.69 121 ASN A CA 1
ATOM 939 C C . ASN A 1 121 ? 32.507 19.308 -12.482 1.00 91.69 121 ASN A C 1
ATOM 941 O O . ASN A 1 121 ? 33.731 19.397 -12.510 1.00 91.69 121 ASN A O 1
ATOM 945 N N . ARG A 1 122 ? 31.806 18.789 -13.505 1.00 90.69 122 ARG A N 1
ATOM 946 C CA . ARG A 1 122 ? 32.409 18.322 -14.768 1.00 90.69 122 ARG A CA 1
ATOM 947 C C . ARG A 1 122 ? 32.434 19.406 -15.841 1.00 90.69 122 ARG A C 1
ATOM 949 O O . ARG A 1 122 ? 33.505 19.736 -16.337 1.00 90.69 122 ARG A O 1
ATOM 956 N N . CYS A 1 123 ? 31.278 19.961 -16.205 1.00 92.94 123 CYS A N 1
ATOM 957 C CA . CYS A 1 123 ? 31.192 20.959 -17.279 1.00 92.94 123 CYS A CA 1
ATOM 958 C C . CYS A 1 123 ? 31.195 22.413 -16.785 1.00 92.94 123 CYS A C 1
ATOM 960 O O . CYS A 1 123 ? 31.306 23.331 -17.595 1.00 92.94 123 CYS A O 1
ATOM 962 N N . GLY A 1 124 ? 31.049 22.646 -15.477 1.00 89.69 124 GLY A N 1
ATOM 963 C CA . GLY A 1 124 ? 31.004 23.986 -14.889 1.00 89.69 124 GLY A CA 1
ATOM 964 C C . GLY A 1 124 ? 29.715 24.766 -15.164 1.00 89.69 124 GLY A C 1
ATOM 965 O O . GLY A 1 124 ? 29.641 25.940 -14.813 1.00 89.69 124 GLY A O 1
ATOM 966 N N . GLN A 1 125 ? 28.706 24.159 -15.794 1.00 91.38 125 GLN A N 1
ATOM 967 C CA . GLN A 1 125 ? 27.432 24.826 -16.067 1.00 91.38 125 GLN A CA 1
ATOM 968 C C . GLN A 1 125 ? 26.492 24.769 -14.863 1.00 91.38 125 GLN A C 1
ATOM 970 O O . GLN A 1 125 ? 26.511 23.808 -14.091 1.00 91.38 125 GLN A O 1
ATOM 975 N N . MET A 1 126 ? 25.653 25.799 -14.733 1.00 86.44 126 MET A N 1
ATOM 976 C CA . MET A 1 126 ? 24.573 25.825 -13.752 1.00 86.44 126 MET A CA 1
ATOM 977 C C . MET A 1 126 ? 23.513 24.791 -14.132 1.00 86.44 126 MET A C 1
ATOM 979 O O . MET A 1 126 ? 23.078 24.748 -15.282 1.00 86.44 126 MET A O 1
ATOM 983 N N . SER A 1 127 ? 23.090 23.985 -13.169 1.00 88.62 127 SER A N 1
ATOM 984 C CA . SER A 1 127 ? 22.021 23.009 -13.329 1.00 88.62 127 SER A CA 1
ATOM 985 C C . SER A 1 127 ? 21.165 22.990 -12.070 1.00 88.62 127 SER A C 1
ATOM 987 O O . SER A 1 127 ? 21.674 23.119 -10.958 1.00 88.62 127 SER A O 1
ATOM 989 N N . ASP A 1 128 ? 19.862 22.852 -12.268 1.00 82.81 128 ASP A N 1
ATOM 990 C CA . ASP A 1 128 ? 18.854 22.588 -11.244 1.00 82.81 128 ASP A CA 1
ATOM 991 C C . ASP A 1 128 ? 18.611 21.083 -11.029 1.00 82.81 128 ASP A C 1
ATOM 993 O O . ASP A 1 128 ? 17.767 20.706 -10.220 1.00 82.81 128 ASP A O 1
ATOM 997 N N . ASP A 1 129 ? 19.369 20.238 -11.741 1.00 83.75 129 ASP A N 1
ATOM 998 C CA . ASP A 1 129 ? 19.332 18.779 -11.673 1.00 83.75 129 ASP A CA 1
ATOM 999 C C . ASP A 1 129 ? 20.744 18.193 -11.495 1.00 83.75 129 ASP A C 1
ATOM 1001 O O . ASP A 1 129 ? 21.264 17.484 -12.363 1.00 83.75 129 ASP A O 1
ATOM 1005 N N . LEU A 1 130 ? 21.425 18.509 -10.387 1.00 84.50 130 LEU A N 1
ATOM 1006 C CA . LEU A 1 130 ? 22.696 17.862 -10.044 1.00 84.50 130 LEU A CA 1
ATOM 1007 C C . LEU A 1 130 ? 22.472 16.608 -9.203 1.00 84.50 130 LEU A C 1
ATOM 1009 O O . LEU A 1 130 ? 21.718 16.635 -8.239 1.00 84.50 130 LEU A O 1
ATOM 1013 N N . ARG A 1 131 ? 23.200 15.533 -9.520 1.00 84.31 131 ARG A N 1
ATOM 1014 C CA . ARG A 1 131 ? 23.215 14.285 -8.741 1.00 84.31 131 ARG A CA 1
ATOM 1015 C C . ARG A 1 131 ? 24.626 13.957 -8.290 1.00 84.31 131 ARG A C 1
ATOM 1017 O O . ARG A 1 131 ? 25.596 14.274 -8.984 1.00 84.31 131 ARG A O 1
ATOM 1024 N N . ARG A 1 132 ? 24.726 13.315 -7.130 1.00 81.94 132 ARG A N 1
ATOM 1025 C CA . ARG A 1 132 ? 25.992 12.984 -6.479 1.00 81.94 132 ARG A CA 1
ATOM 1026 C C . ARG A 1 132 ? 26.510 11.629 -6.965 1.00 81.94 132 ARG A C 1
ATOM 1028 O O . ARG A 1 132 ? 25.915 10.602 -6.663 1.00 81.94 132 ARG A O 1
ATOM 1035 N N . LEU A 1 133 ? 27.634 11.633 -7.676 1.00 78.50 133 LEU A N 1
ATOM 1036 C CA . LEU A 1 133 ? 28.358 10.438 -8.124 1.00 78.50 133 LEU A CA 1
ATOM 1037 C C . LEU A 1 133 ? 29.761 10.459 -7.515 1.00 78.50 133 LEU A C 1
ATOM 1039 O O . LEU A 1 133 ? 30.499 11.418 -7.723 1.00 78.50 133 LEU A O 1
ATOM 1043 N N . ASP A 1 134 ? 30.100 9.456 -6.700 1.00 70.06 134 ASP A N 1
ATOM 1044 C CA . ASP A 1 134 ? 31.415 9.308 -6.048 1.00 70.06 134 ASP A CA 1
ATOM 1045 C C . ASP A 1 134 ? 31.953 10.600 -5.386 1.00 70.06 134 ASP A C 1
ATOM 1047 O O . ASP A 1 134 ? 33.141 10.915 -5.445 1.00 70.06 134 ASP A O 1
ATOM 1051 N N . ASN A 1 135 ? 31.056 11.344 -4.715 1.00 74.19 135 ASN A N 1
ATOM 1052 C CA . ASN A 1 135 ? 31.259 12.654 -4.058 1.00 74.19 135 ASN A CA 1
ATOM 1053 C C . ASN A 1 135 ? 31.336 13.894 -4.965 1.00 74.19 135 ASN A C 1
ATOM 1055 O O . ASN A 1 135 ? 31.698 14.973 -4.490 1.00 74.19 135 ASN A O 1
ATOM 1059 N N . VAL A 1 136 ? 30.950 13.784 -6.231 1.00 82.56 136 VAL A N 1
ATOM 1060 C CA . VAL A 1 136 ? 30.978 14.880 -7.202 1.00 82.56 136 VAL A CA 1
ATOM 1061 C C . VAL A 1 136 ? 29.562 15.165 -7.713 1.00 82.56 136 VAL A C 1
ATOM 1063 O O . VAL A 1 136 ? 28.802 14.236 -7.970 1.00 82.56 136 VAL A O 1
ATOM 1066 N N . MET A 1 137 ? 29.187 16.441 -7.857 1.00 86.62 137 MET A N 1
ATOM 1067 C CA . MET A 1 137 ? 27.867 16.847 -8.354 1.00 86.62 137 MET A CA 1
ATOM 1068 C C . MET A 1 137 ? 27.892 16.990 -9.880 1.00 86.62 137 MET A C 1
ATOM 1070 O O . MET A 1 137 ? 28.576 17.853 -10.441 1.00 86.62 137 MET A O 1
ATOM 1074 N N . ILE A 1 138 ? 27.147 16.135 -10.576 1.00 89.69 138 ILE A N 1
ATOM 1075 C CA . ILE A 1 138 ? 27.167 16.021 -12.040 1.00 89.69 138 ILE A CA 1
ATOM 1076 C C . ILE A 1 138 ? 25.772 16.329 -12.601 1.00 89.69 138 ILE A C 1
ATOM 1078 O O . ILE A 1 138 ? 24.788 15.852 -12.043 1.00 89.69 138 ILE A O 1
ATOM 1082 N N . CYS A 1 139 ? 25.671 17.116 -13.681 1.00 91.25 139 CYS A N 1
ATOM 1083 C CA . CYS A 1 139 ? 24.406 17.462 -14.356 1.00 91.25 139 CYS A CA 1
ATOM 1084 C C . CYS A 1 139 ? 23.927 16.346 -15.309 1.00 91.25 139 CYS A C 1
ATOM 1086 O O . CYS A 1 139 ? 24.723 15.463 -15.634 1.00 91.25 139 CYS A O 1
ATOM 1088 N N . PRO A 1 140 ? 22.678 16.381 -15.819 1.00 86.38 140 PRO A N 1
ATOM 1089 C CA . PRO A 1 140 ? 22.118 15.302 -16.640 1.00 86.38 140 PRO A CA 1
ATOM 1090 C C . PRO A 1 140 ? 22.984 14.962 -17.855 1.00 86.38 140 PRO A C 1
ATOM 1092 O O . PRO A 1 140 ? 23.321 13.801 -18.063 1.00 86.38 140 PRO A O 1
ATOM 1095 N N . THR A 1 141 ? 23.444 15.987 -18.575 1.00 86.44 141 THR A N 1
ATOM 1096 C CA . THR A 1 141 ? 24.286 15.839 -19.770 1.00 86.44 141 THR A CA 1
ATOM 1097 C C . THR A 1 141 ? 25.575 15.084 -19.468 1.00 86.44 141 THR A C 1
ATOM 1099 O O . THR A 1 141 ? 25.929 14.135 -20.156 1.00 86.44 141 THR A O 1
ATOM 1102 N N . CYS A 1 142 ? 26.264 15.467 -18.394 1.00 88.44 142 CYS A N 1
ATOM 1103 C CA . CYS A 1 142 ? 27.527 14.847 -18.023 1.00 88.44 142 CYS A CA 1
ATOM 1104 C C . CYS A 1 142 ? 27.361 13.426 -17.465 1.00 88.44 142 CYS A C 1
ATOM 1106 O O . CYS A 1 142 ? 28.315 12.656 -17.539 1.00 88.44 142 CYS A O 1
ATOM 1108 N N . ARG A 1 143 ? 26.192 13.079 -16.907 1.00 85.19 143 ARG A N 1
ATOM 1109 C CA . ARG A 1 143 ? 25.885 11.715 -16.438 1.00 85.19 143 ARG A CA 1
ATOM 1110 C C . ARG A 1 143 ? 25.618 10.761 -17.601 1.00 85.19 143 ARG A C 1
ATOM 1112 O O . ARG A 1 143 ? 26.053 9.618 -17.562 1.00 85.19 143 ARG A O 1
ATOM 1119 N N . GLU A 1 144 ? 24.926 11.224 -18.641 1.00 77.69 144 GLU A N 1
ATOM 1120 C CA . GLU A 1 144 ? 24.616 10.410 -19.828 1.00 77.69 144 GLU A CA 1
ATOM 1121 C C . GLU A 1 144 ? 25.875 10.015 -20.617 1.00 77.69 144 GLU A C 1
ATOM 1123 O O . GLU A 1 144 ? 25.950 8.910 -21.149 1.00 77.69 144 GLU A O 1
ATOM 1128 N N . GLU A 1 145 ? 26.899 10.872 -20.631 1.00 70.81 145 GLU A N 1
ATOM 1129 C CA . GLU A 1 145 ? 28.198 10.589 -21.261 1.00 70.81 145 GLU A CA 1
ATOM 1130 C C . GLU A 1 145 ? 28.982 9.457 -20.568 1.00 70.81 145 GLU A C 1
ATOM 1132 O O . GLU A 1 145 ? 29.816 8.811 -21.201 1.00 70.81 145 GLU A O 1
ATOM 1137 N N . GLU A 1 146 ? 28.711 9.191 -19.288 1.00 57.53 146 GLU A N 1
ATOM 1138 C CA . GLU A 1 146 ? 29.397 8.173 -18.479 1.00 57.53 146 GLU A CA 1
ATOM 1139 C C . GLU A 1 146 ? 28.850 6.755 -18.712 1.00 57.53 146 GLU A C 1
ATOM 1141 O O . GLU A 1 146 ? 29.555 5.776 -18.499 1.00 57.53 146 GLU A O 1
ATOM 1146 N N . LEU A 1 147 ? 27.607 6.637 -19.196 1.00 53.06 147 LEU A N 1
ATOM 1147 C CA . LEU A 1 147 ? 26.947 5.362 -19.517 1.00 53.06 147 LEU A CA 1
ATOM 1148 C C . LEU A 1 147 ? 27.300 4.829 -20.919 1.00 53.06 147 LEU A C 1
ATOM 1150 O O . LEU A 1 147 ? 26.866 3.740 -21.294 1.00 53.06 147 LEU A O 1
ATOM 1154 N N . LEU A 1 148 ? 28.044 5.610 -21.707 1.00 51.44 148 LEU A N 1
ATOM 1155 C CA . LEU A 1 148 ? 28.436 5.310 -23.089 1.00 51.44 148 LEU A CA 1
ATOM 1156 C C . LEU A 1 148 ? 29.914 4.893 -23.226 1.00 51.44 148 LEU A C 1
ATOM 1158 O O . LEU A 1 148 ? 30.407 4.767 -24.350 1.00 51.44 148 LEU A O 1
ATOM 1162 N N . GLN A 1 149 ? 30.609 4.677 -22.105 1.00 48.06 149 GLN A N 1
ATOM 1163 C CA . GLN A 1 149 ? 31.991 4.184 -22.021 1.00 48.06 149 GLN A CA 1
ATOM 1164 C C . GLN A 1 149 ? 32.047 2.841 -21.293 1.00 48.06 149 GLN A C 1
ATOM 1166 O O . GLN A 1 149 ? 32.938 2.039 -21.652 1.00 48.06 149 GLN A O 1
#

Radius of gyration: 19.93 Å; Cα contacts (8 Å, |Δi|>4): 205; chains: 1; bounding box: 49×39×41 Å

InterPro domains:
  IPR000644 CBS domain [PF00571] (42-95)
  IPR000644 CBS domain [PS51371] (46-102)
  IPR000644 CBS domain [SM00116] (49-97)
  IPR044065 Archaeal CBS protein, (ACP)-type metal binding domain [PS51901] (115-149)
  IPR046342 CBS domain superfamily [G3DSA:3.10.580.10] (1-145)
  IPR046342 CBS domain superfamily [SSF54631] (2-95)
  IPR051257 Diverse Function CBS-Domain-Containing Protein [PTHR43080] (3-101)

pLDDT: mean 86.46, std 12.53, range [43.72, 97.44]

Mean predicted aligned error: 11.82 Å

Nearest PDB structures (foldseek):
  4fry-assembly1_A  TM=8.752E-01  e=2.816E-08  Burkholderia ambifaria MC40-6
  2rc3-assembly1_D  TM=9.095E-01  e=3.778E-07  Nitrosomonas europaea ATCC 19718
  1pvm-assembly1_A  TM=7.833E-01  e=4.488E-08  Thermoplasma acidophilum DSM 1728
  3fhm-assembly2_B  TM=8.815E-01  e=4.150E-06  Agrobacterium fabrum str. C58
  5mcp-assembly1_C  TM=8.357E-01  e=2.192E-05  Eremothecium gossypii ATCC 10895

Foldseek 3Di:
DVVVPDQKDFDDDPQAGFFMDGPCLCVVVDVVVVHDPVVDDPVVRTDGDAAAAEPPDDLLVVLVSCLVVVHFKHFYAYPVRHGPGMDGVVNSVVPDVVSCVVCVVSCVVPPDAPQPFQAFPPPRDTDSGWHADPNGTHHPVRVVVVVVD

Secondary structure (DSSP, 8-state):
-GGGT-SEEEEEETTEEEEEEEHHHHHHHTGGGT--GGG--HHHHSBSSPP-EETTS-HHHHHHHHHHHT-SEEEEE-TTS-EEEEEEHHHHHHH-HHHHHHHHHHHGGGS-S--EEEE-TTT--EEEEEEEETTEEE-HHHHHGGGG-

Organism: NCBI:txid938273